Protein AF-A0A4Y2IGX9-F1 (afdb_monomer)

Structure (mmCIF, N/CA/C/O backbone):
data_AF-A0A4Y2IGX9-F1
#
_entry.id   AF-A0A4Y2IGX9-F1
#
loop_
_atom_site.group_PDB
_atom_site.id
_atom_site.type_symbol
_atom_site.label_atom_id
_atom_site.label_alt_id
_atom_site.label_comp_id
_atom_site.label_asym_id
_atom_site.label_entity_id
_atom_site.label_seq_id
_atom_site.pdbx_PDB_ins_code
_atom_site.Cartn_x
_atom_site.Cartn_y
_atom_site.Cartn_z
_atom_site.occupancy
_atom_site.B_iso_or_equiv
_atom_site.auth_seq_id
_atom_site.auth_comp_id
_atom_site.auth_asym_id
_atom_site.auth_atom_id
_atom_site.pdbx_PDB_model_num
ATOM 1 N N . MET A 1 1 ? -8.622 17.206 7.286 1.00 51.16 1 MET A N 1
ATOM 2 C CA . MET A 1 1 ? -9.094 16.083 8.119 1.00 51.16 1 MET A CA 1
ATOM 3 C C . MET A 1 1 ? -7.878 15.487 8.804 1.00 51.16 1 MET A C 1
ATOM 5 O O . MET A 1 1 ? -6.872 15.321 8.128 1.00 51.16 1 MET A O 1
ATOM 9 N N . SER A 1 2 ? -7.928 15.266 10.116 1.00 77.25 2 SER A N 1
ATOM 10 C CA . SER A 1 2 ? -6.836 14.690 10.913 1.00 77.25 2 SER A CA 1
ATOM 11 C C . SER A 1 2 ? -7.335 13.403 11.560 1.00 77.25 2 SER A C 1
ATOM 13 O O . SER A 1 2 ? -8.401 13.429 12.170 1.00 77.25 2 SER A O 1
ATOM 15 N N . GLN A 1 3 ? -6.583 12.313 11.426 1.00 76.81 3 GLN A N 1
ATOM 16 C CA . GLN A 1 3 ? -6.871 11.032 12.075 1.00 76.81 3 GLN A CA 1
ATOM 17 C C . GLN A 1 3 ? -5.802 10.722 13.134 1.00 76.81 3 GLN A C 1
ATOM 19 O O . GLN A 1 3 ? -4.671 11.208 13.004 1.00 76.81 3 GLN A O 1
ATOM 24 N N . PRO A 1 4 ? -6.149 9.965 14.190 1.00 82.75 4 PRO A N 1
ATOM 25 C CA . PRO A 1 4 ? -5.186 9.539 15.198 1.00 82.75 4 PRO A CA 1
ATOM 26 C C . PRO A 1 4 ? -4.126 8.617 14.578 1.00 82.75 4 PRO A C 1
ATOM 28 O O . PRO A 1 4 ? -4.432 7.774 13.739 1.00 82.75 4 PRO A O 1
ATOM 31 N N . LEU A 1 5 ? -2.869 8.784 14.996 1.00 84.75 5 LEU A N 1
ATOM 32 C CA . LEU A 1 5 ? -1.750 7.937 14.583 1.00 84.75 5 LEU A CA 1
ATOM 33 C C . LEU A 1 5 ? -1.291 7.103 15.780 1.00 84.75 5 LEU A C 1
ATOM 35 O O . LEU A 1 5 ? -1.031 7.655 16.847 1.00 84.75 5 LEU A O 1
ATOM 39 N N . SER A 1 6 ? -1.173 5.787 15.606 1.00 85.75 6 SER A N 1
ATOM 40 C CA . SER A 1 6 ? -0.673 4.882 16.646 1.00 85.75 6 SER A CA 1
ATOM 41 C C . SER A 1 6 ? 0.783 5.199 16.999 1.00 85.75 6 SER A C 1
ATOM 43 O O . SER A 1 6 ? 1.629 5.261 16.105 1.00 85.75 6 SER A O 1
ATOM 45 N N . VAL A 1 7 ? 1.085 5.365 18.290 1.00 88.38 7 VAL A N 1
ATOM 46 C CA . VAL A 1 7 ? 2.421 5.777 18.766 1.00 88.38 7 VAL A CA 1
ATOM 47 C C . VAL A 1 7 ? 3.173 4.646 19.483 1.00 88.38 7 VAL A C 1
ATOM 49 O O . VAL A 1 7 ? 4.401 4.608 19.428 1.00 88.38 7 VAL A O 1
ATOM 52 N N . SER A 1 8 ? 2.474 3.718 20.146 1.00 90.06 8 SER A N 1
ATOM 53 C CA . SER A 1 8 ? 3.083 2.696 21.014 1.00 90.06 8 SER A CA 1
ATOM 54 C C . SER A 1 8 ? 2.173 1.477 21.234 1.00 90.06 8 SER A C 1
ATOM 56 O O . SER A 1 8 ? 1.069 1.440 20.705 1.00 90.06 8 SER A O 1
ATOM 58 N N . GLU A 1 9 ? 2.648 0.512 22.039 1.00 92.06 9 GLU A N 1
ATOM 59 C CA . GLU A 1 9 ? 1.897 -0.679 22.498 1.00 92.06 9 GLU A CA 1
ATOM 60 C C . GLU A 1 9 ? 1.462 -1.623 21.364 1.00 92.06 9 GLU A C 1
ATOM 62 O O . GLU A 1 9 ? 0.370 -2.180 21.362 1.00 92.06 9 GLU A O 1
ATOM 67 N N . PHE A 1 10 ? 2.342 -1.806 20.376 1.00 91.19 10 PHE A N 1
ATOM 68 C CA . PHE A 1 10 ? 2.110 -2.744 19.281 1.00 91.19 10 PHE A CA 1
ATOM 69 C C . PHE A 1 10 ? 2.244 -4.189 19.765 1.00 91.19 10 PHE A C 1
ATOM 71 O O . PHE A 1 10 ? 3.323 -4.610 20.187 1.00 91.19 10 PHE A O 1
ATOM 78 N N . GLU A 1 11 ? 1.167 -4.956 19.630 1.00 91.31 11 GLU A N 1
ATOM 79 C CA . GLU A 1 11 ? 1.119 -6.378 19.962 1.00 91.31 11 GLU A CA 1
ATOM 80 C C . GLU A 1 11 ? 0.543 -7.187 18.796 1.00 91.31 11 GLU A C 1
ATOM 82 O O . GLU A 1 11 ? -0.323 -6.722 18.052 1.00 91.31 11 GLU A O 1
ATOM 87 N N . TRP A 1 12 ? 1.043 -8.413 18.630 1.00 90.06 12 TRP A N 1
ATOM 88 C CA . TRP A 1 12 ? 0.497 -9.356 17.660 1.00 90.06 12 TRP A CA 1
ATOM 89 C C . TRP A 1 12 ? -0.771 -9.985 18.221 1.00 90.06 12 TRP A C 1
ATOM 91 O O . TRP A 1 12 ? -0.749 -10.554 19.310 1.00 90.06 12 TRP A O 1
ATOM 101 N N . VAL A 1 13 ? -1.855 -9.929 17.452 1.00 86.38 13 VAL A N 1
ATOM 102 C CA . VAL A 1 13 ? -3.120 -10.575 17.807 1.00 86.38 13 VAL A CA 1
ATOM 103 C C . VAL A 1 13 ? -3.279 -11.855 16.998 1.00 86.38 13 VAL A C 1
ATOM 105 O O . VAL A 1 13 ? -2.895 -11.913 15.827 1.00 86.38 13 VAL A O 1
ATOM 108 N N . SER A 1 14 ? -3.830 -12.896 17.621 1.00 84.56 14 SER A N 1
ATOM 109 C CA . SER A 1 14 ? -4.098 -14.154 16.933 1.00 84.56 14 SER A CA 1
ATOM 110 C C . SER A 1 14 ? -5.184 -13.969 15.862 1.00 84.56 14 SER A C 1
ATOM 112 O O . SER A 1 14 ? -6.138 -13.202 16.020 1.00 84.56 14 SER A O 1
ATOM 114 N N . THR A 1 15 ? -5.060 -14.697 14.752 1.00 77.62 15 THR A N 1
ATOM 115 C CA . THR A 1 15 ? -6.029 -14.659 13.642 1.00 77.62 15 THR A CA 1
ATOM 116 C C . THR A 1 15 ? -7.404 -15.213 14.023 1.00 77.62 15 THR A C 1
ATOM 118 O O . THR A 1 15 ? -8.375 -14.981 13.312 1.00 77.62 15 THR A O 1
ATOM 121 N N . GLU A 1 16 ? -7.503 -15.929 15.144 1.00 78.19 16 GLU A N 1
ATOM 122 C CA . GLU A 1 16 ? -8.751 -16.490 15.668 1.00 78.19 16 GLU A CA 1
ATOM 123 C C . GLU A 1 16 ? -9.556 -15.461 16.483 1.00 78.19 16 GLU A C 1
ATOM 125 O O . GLU A 1 16 ? -10.784 -15.539 16.560 1.00 78.19 16 GLU A O 1
ATOM 130 N N . GLU A 1 17 ? -8.887 -14.464 17.070 1.00 75.31 17 GLU A N 1
ATOM 131 C CA . GLU A 1 17 ? -9.517 -13.447 17.924 1.00 75.31 17 GLU A CA 1
ATOM 132 C C . GLU A 1 17 ? -10.133 -12.283 17.127 1.00 75.31 17 GLU A C 1
ATOM 134 O O . GLU A 1 17 ? -11.100 -11.639 17.576 1.00 75.31 17 GLU A O 1
ATOM 139 N N . ILE A 1 18 ? -9.610 -12.042 15.921 1.00 82.50 18 ILE A N 1
ATOM 140 C CA . ILE A 1 18 ? -9.995 -10.940 15.038 1.00 82.50 18 ILE A CA 1
ATOM 141 C C . ILE A 1 18 ? -10.689 -11.471 13.782 1.00 82.50 18 ILE A C 1
ATOM 143 O O . ILE A 1 18 ? -10.192 -12.346 13.086 1.00 82.50 18 ILE A O 1
ATOM 147 N N . SER A 1 19 ? -11.836 -10.874 13.450 1.00 84.56 19 SER A N 1
ATOM 148 C CA . SER A 1 19 ? -12.545 -11.112 12.192 1.00 84.56 19 SER A CA 1
ATOM 149 C C . SER A 1 19 ? -12.665 -9.819 11.386 1.00 84.56 19 SER A C 1
ATOM 151 O O . SER A 1 19 ? -12.741 -8.730 11.959 1.00 84.56 19 SER A O 1
ATOM 153 N N . LEU A 1 20 ? -12.752 -9.931 10.055 1.00 82.62 20 LEU A N 1
ATOM 154 C CA . LEU A 1 20 ? -12.957 -8.777 9.164 1.00 82.62 20 LEU A CA 1
ATOM 155 C C . LEU A 1 20 ? -14.183 -7.945 9.560 1.00 82.62 20 LEU A C 1
ATOM 157 O O . LEU A 1 20 ? -14.147 -6.724 9.512 1.00 82.62 20 LEU A O 1
ATOM 161 N N . HIS A 1 21 ? -15.252 -8.596 10.021 1.00 84.88 21 HIS A N 1
ATOM 162 C CA . HIS A 1 21 ? -16.454 -7.908 10.484 1.00 84.88 21 HIS A CA 1
ATOM 163 C C . HIS A 1 21 ? -16.195 -7.038 11.721 1.00 84.88 21 HIS A C 1
ATOM 165 O O . HIS A 1 21 ? -16.681 -5.912 11.780 1.00 84.88 21 HIS A O 1
ATOM 171 N N . LYS A 1 22 ? -15.413 -7.529 12.695 1.00 85.38 22 LYS A N 1
ATOM 172 C CA . LYS A 1 22 ? -15.013 -6.722 13.859 1.00 85.38 22 LYS A CA 1
ATOM 173 C C . LYS A 1 22 ? -14.168 -5.523 13.432 1.00 85.38 22 LYS A C 1
ATOM 175 O O . LYS A 1 22 ? -14.403 -4.431 13.926 1.00 85.38 22 LYS A O 1
ATOM 180 N N . ILE A 1 23 ? -13.237 -5.725 12.497 1.00 87.06 23 ILE A N 1
ATOM 181 C CA . ILE A 1 23 ? -12.385 -4.659 11.953 1.00 87.06 23 ILE A CA 1
ATOM 182 C C . ILE A 1 23 ? -13.236 -3.589 11.258 1.00 87.06 23 ILE A C 1
ATOM 184 O O . ILE A 1 23 ? -13.097 -2.412 11.562 1.00 87.06 23 ILE A O 1
ATOM 188 N N . CYS A 1 24 ? -14.137 -3.977 10.352 1.00 86.56 24 CYS A N 1
ATOM 189 C CA . CYS A 1 24 ? -14.959 -3.027 9.595 1.00 86.56 24 CYS A CA 1
ATOM 190 C C . CYS A 1 24 ? -15.969 -2.257 10.458 1.00 86.56 24 CYS A C 1
ATOM 192 O O . CYS A 1 24 ? -16.452 -1.214 10.032 1.00 86.56 24 CYS A O 1
ATOM 194 N N . GLN A 1 25 ? -16.324 -2.779 11.634 1.00 89.00 25 GLN A N 1
ATOM 195 C CA . GLN A 1 25 ? -17.210 -2.109 12.594 1.00 89.00 25 GLN A CA 1
ATOM 196 C C . GLN A 1 25 ? -16.453 -1.337 13.676 1.00 89.00 25 GLN A C 1
ATOM 198 O O . GLN A 1 25 ? -17.084 -0.709 14.529 1.00 89.00 25 GLN A O 1
ATOM 203 N N . HIS A 1 26 ? -15.122 -1.400 13.669 1.00 87.06 26 HIS A N 1
ATOM 204 C CA . HIS A 1 26 ? -14.291 -0.704 14.635 1.00 87.06 26 HIS A CA 1
ATOM 205 C C . HIS A 1 26 ? -14.349 0.811 14.389 1.00 87.06 26 HIS A C 1
ATOM 207 O O . HIS A 1 26 ? -14.235 1.232 13.239 1.00 87.06 26 HIS A O 1
ATOM 213 N N . PRO A 1 27 ? -14.542 1.640 15.427 1.00 88.62 27 PRO A N 1
ATOM 214 C CA . PRO A 1 27 ? -14.650 3.081 15.245 1.00 88.62 27 PRO A CA 1
ATOM 215 C C . PRO A 1 27 ? -13.296 3.723 14.905 1.00 88.62 27 PRO A C 1
ATOM 217 O O . PRO A 1 27 ? -12.261 3.361 15.465 1.00 88.62 27 PRO A O 1
ATOM 220 N N . ASP A 1 28 ? -13.317 4.724 14.021 1.00 85.19 28 ASP A N 1
ATOM 221 C CA . ASP A 1 28 ? -12.118 5.440 13.551 1.00 85.19 28 ASP A CA 1
ATOM 222 C C . ASP A 1 28 ? -11.394 6.224 14.664 1.00 85.19 28 ASP A C 1
ATOM 224 O O . ASP A 1 28 ? -10.206 6.531 14.545 1.00 85.19 28 ASP A O 1
ATOM 228 N N . ASP A 1 29 ? -12.106 6.581 15.736 1.00 86.62 29 ASP A N 1
ATOM 229 C CA . ASP A 1 29 ? -11.614 7.333 16.896 1.00 86.62 29 ASP A CA 1
ATOM 230 C C . ASP A 1 29 ? -11.317 6.443 18.116 1.00 86.62 29 ASP A C 1
ATOM 232 O O . ASP A 1 29 ? -11.111 6.942 19.227 1.00 86.62 29 ASP A O 1
ATOM 236 N N . ALA A 1 30 ? -11.262 5.123 17.919 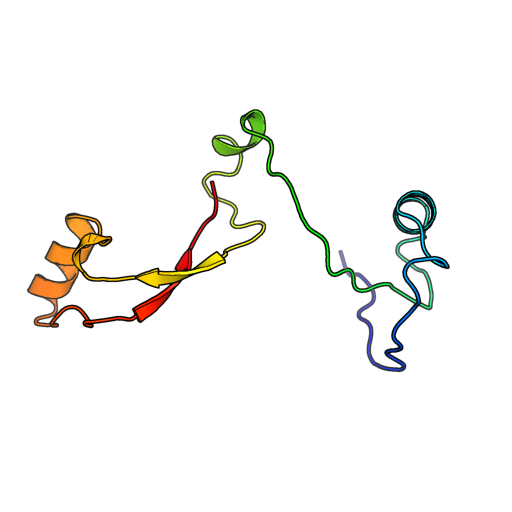1.00 86.88 30 ALA A N 1
ATOM 237 C CA . ALA A 1 30 ? -10.894 4.183 18.965 1.00 86.88 30 ALA A CA 1
ATOM 238 C C . ALA A 1 30 ? -9.499 4.464 19.542 1.00 86.88 30 ALA A C 1
ATOM 240 O O . ALA A 1 30 ? -8.561 4.843 18.842 1.00 86.88 30 ALA A O 1
ATOM 241 N N . THR A 1 31 ? -9.334 4.176 20.834 1.00 86.75 31 THR A N 1
ATOM 242 C CA . THR A 1 31 ? -8.038 4.294 21.521 1.00 86.75 31 THR A CA 1
ATOM 243 C C . THR A 1 31 ? -6.996 3.311 20.982 1.00 86.75 31 THR A C 1
ATOM 245 O O . THR A 1 31 ? -5.811 3.631 20.942 1.00 86.75 31 THR A O 1
ATOM 248 N N . THR A 1 32 ? -7.434 2.133 20.539 1.00 87.31 32 THR A N 1
ATOM 249 C CA . THR A 1 32 ? -6.578 1.092 19.961 1.00 87.31 32 THR A CA 1
ATOM 250 C C . THR A 1 32 ? -6.949 0.903 18.498 1.00 87.31 32 THR A C 1
ATOM 252 O O . THR A 1 32 ? -8.123 0.725 18.185 1.00 87.31 32 THR A O 1
ATOM 255 N N . GLY A 1 33 ? -5.960 0.937 17.606 1.00 88.25 33 GLY A N 1
ATOM 256 C CA . GLY A 1 33 ? -6.126 0.643 16.181 1.00 88.25 33 GLY A CA 1
ATOM 257 C C . GLY A 1 33 ? -5.548 -0.720 15.806 1.00 88.25 33 GLY A C 1
ATOM 258 O O . GLY A 1 33 ? -4.846 -1.344 16.599 1.00 88.25 33 GLY A O 1
ATOM 259 N N . TYR A 1 34 ? -5.808 -1.159 14.575 1.00 87.19 34 TYR A N 1
ATOM 260 C CA . TYR A 1 34 ? -5.283 -2.412 14.030 1.00 87.19 34 TYR A CA 1
ATOM 261 C C . TYR A 1 34 ? -4.411 -2.143 12.802 1.00 87.19 34 TYR A C 1
ATOM 263 O O . TYR A 1 34 ? -4.774 -1.348 11.937 1.00 87.19 34 TYR A O 1
ATOM 271 N N . ILE A 1 35 ? -3.279 -2.841 12.711 1.00 87.88 35 ILE A N 1
ATOM 272 C CA . ILE A 1 35 ? -2.467 -2.931 11.494 1.00 87.88 35 ILE A CA 1
ATOM 273 C C . ILE A 1 35 ? -2.694 -4.325 10.922 1.00 87.88 35 ILE A C 1
ATOM 275 O O . ILE A 1 35 ? -2.578 -5.314 11.642 1.00 87.88 35 ILE A O 1
ATOM 279 N N . LEU A 1 36 ? -3.048 -4.396 9.643 1.00 86.25 36 LEU A N 1
ATOM 280 C CA . LEU A 1 36 ? -3.462 -5.636 8.998 1.00 86.25 36 LEU A CA 1
ATOM 281 C C . LEU A 1 36 ? -2.490 -5.990 7.880 1.00 86.25 36 LEU A C 1
ATOM 283 O O . LEU A 1 36 ? -2.247 -5.185 6.981 1.00 86.25 36 LEU A O 1
ATOM 287 N N . GLU A 1 37 ? -1.974 -7.213 7.923 1.00 85.25 37 GLU A N 1
ATOM 288 C CA . GLU A 1 37 ? -1.320 -7.850 6.786 1.00 85.25 37 GLU A CA 1
ATOM 289 C C . GLU A 1 37 ? -2.352 -8.759 6.113 1.00 85.25 37 GLU A C 1
ATOM 291 O O . GLU A 1 37 ? -2.812 -9.732 6.708 1.00 85.25 37 GLU A O 1
ATOM 296 N N . VAL A 1 38 ? -2.783 -8.389 4.906 1.00 82.56 38 VAL A N 1
ATOM 297 C CA . VAL A 1 38 ? -3.852 -9.081 4.175 1.00 82.56 38 VAL A CA 1
ATOM 298 C C . VAL A 1 38 ? -3.466 -9.300 2.721 1.00 82.56 38 VAL A C 1
ATOM 300 O O . VAL A 1 38 ? -2.826 -8.452 2.095 1.00 82.56 38 VAL A O 1
ATOM 303 N N . ASP A 1 39 ? -3.924 -10.417 2.165 1.00 83.94 39 ASP A N 1
ATOM 304 C CA . ASP A 1 39 ? -3.964 -10.608 0.723 1.00 83.94 39 ASP A CA 1
ATOM 305 C C . ASP A 1 39 ? -5.150 -9.827 0.1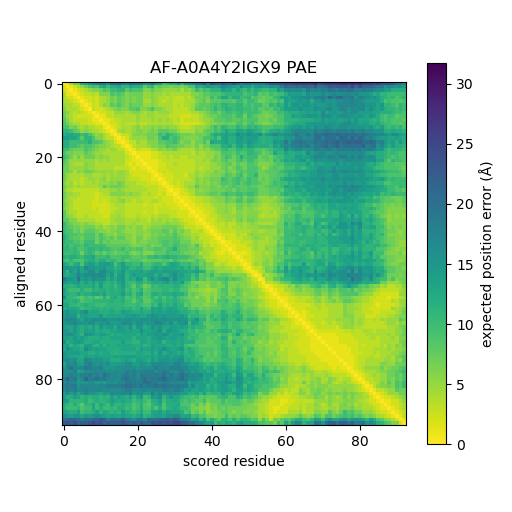44 1.00 83.94 39 ASP A C 1
ATOM 307 O O . ASP A 1 39 ? -6.281 -9.940 0.618 1.00 83.94 39 ASP A O 1
ATOM 311 N N . MET A 1 40 ? -4.894 -9.018 -0.885 1.00 78.81 40 MET A N 1
ATOM 312 C CA . MET A 1 40 ? -5.922 -8.236 -1.573 1.00 78.81 40 MET A CA 1
ATOM 313 C C . MET A 1 40 ? -6.044 -8.675 -3.029 1.00 78.81 40 MET A C 1
ATOM 315 O O . MET A 1 40 ? -5.053 -8.718 -3.766 1.00 78.81 40 MET A O 1
ATOM 319 N N . GLU A 1 41 ? -7.276 -8.934 -3.457 1.00 81.25 41 GLU A N 1
ATOM 320 C CA . GLU A 1 41 ? -7.632 -9.067 -4.867 1.00 81.25 41 GLU A CA 1
ATOM 321 C C . GLU A 1 41 ? -8.102 -7.711 -5.395 1.00 81.25 41 GLU A C 1
ATOM 323 O O . GLU A 1 41 ? -8.891 -7.024 -4.746 1.00 81.25 41 GLU A O 1
ATOM 328 N N . TYR A 1 42 ? -7.591 -7.305 -6.560 1.00 78.19 42 TYR A N 1
ATOM 329 C CA . TYR A 1 42 ? -7.874 -5.994 -7.138 1.00 78.19 42 TYR A CA 1
ATOM 330 C C . TYR A 1 42 ? -8.868 -6.124 -8.308 1.00 78.19 42 TYR A C 1
ATOM 332 O O . TYR A 1 42 ? -8.484 -6.654 -9.357 1.00 78.19 42 TYR A O 1
ATOM 340 N N . PRO A 1 43 ? -10.139 -5.690 -8.153 1.00 84.81 43 PRO A N 1
ATOM 341 C CA . PRO A 1 43 ? -11.172 -5.877 -9.172 1.00 84.81 43 PRO A CA 1
ATOM 342 C C . PRO A 1 43 ? -10.823 -5.182 -10.489 1.00 84.81 43 PRO A C 1
ATOM 344 O O . PRO A 1 43 ? -10.484 -3.999 -10.492 1.00 84.81 43 PRO A O 1
ATOM 347 N N . VAL A 1 44 ? -10.985 -5.895 -11.608 1.00 82.69 44 VAL A N 1
ATOM 348 C CA . VAL A 1 44 ? -10.646 -5.410 -12.963 1.00 82.69 44 VAL A CA 1
ATOM 349 C C . VAL A 1 44 ? -11.374 -4.111 -13.320 1.00 82.69 44 VAL A C 1
ATOM 351 O O . VAL A 1 44 ? -10.811 -3.228 -13.955 1.00 82.69 44 VAL A O 1
ATOM 354 N N . GLU A 1 45 ? -12.606 -3.946 -12.843 1.00 86.50 45 GLU A N 1
ATOM 355 C CA . GLU A 1 45 ? -13.434 -2.756 -13.080 1.00 86.50 45 GLU A CA 1
ATOM 356 C C . GLU A 1 45 ? -12.806 -1.457 -12.538 1.00 86.50 45 GLU A C 1
ATOM 358 O O . GLU A 1 45 ? -13.096 -0.371 -13.037 1.00 86.50 45 GLU A O 1
ATOM 363 N N . LEU A 1 46 ? -11.925 -1.556 -11.535 1.00 81.00 46 LEU A N 1
ATOM 364 C CA . LEU A 1 46 ? -11.241 -0.411 -10.927 1.00 81.00 46 LEU A CA 1
ATOM 365 C C . LEU A 1 46 ? -9.873 -0.122 -11.561 1.00 81.00 46 LEU A C 1
ATOM 367 O O . LEU A 1 46 ? -9.221 0.850 -11.171 1.00 81.00 46 LEU A O 1
ATOM 371 N N . HIS A 1 47 ? -9.407 -0.945 -12.506 1.00 79.00 47 HIS A N 1
ATOM 372 C CA . HIS A 1 47 ? -8.079 -0.794 -13.119 1.00 79.00 47 HIS A CA 1
ATOM 373 C C . HIS A 1 47 ? -7.971 0.520 -13.889 1.00 79.00 47 HIS A C 1
ATOM 375 O O . HIS A 1 47 ? -7.038 1.288 -13.664 1.00 79.00 47 HIS A O 1
ATOM 381 N N . ASP A 1 48 ? -8.965 0.828 -14.723 1.00 79.75 48 ASP A N 1
ATOM 382 C CA . ASP A 1 48 ? -8.965 2.057 -15.520 1.00 79.75 48 ASP A CA 1
ATOM 383 C C . ASP A 1 48 ? -9.151 3.304 -14.646 1.00 79.75 48 ASP A C 1
ATOM 385 O O . ASP A 1 48 ? -8.457 4.307 -14.831 1.00 79.75 48 ASP A O 1
ATOM 389 N N . LEU A 1 49 ? -10.049 3.238 -13.653 1.00 81.44 49 LEU A N 1
ATOM 390 C CA . LEU A 1 49 ? -10.324 4.360 -12.750 1.00 81.44 49 LEU A CA 1
ATOM 391 C C . LEU A 1 49 ? -9.106 4.714 -11.887 1.00 81.44 49 LEU A C 1
ATOM 393 O O . LEU A 1 49 ? -8.834 5.891 -11.646 1.00 81.44 49 LEU A O 1
ATOM 397 N N . HIS A 1 50 ? -8.372 3.706 -11.418 1.00 77.06 50 HIS A N 1
ATOM 398 C CA . HIS A 1 50 ? -7.215 3.886 -10.542 1.00 77.06 50 HIS A CA 1
ATOM 399 C C . HIS A 1 50 ? -5.881 3.749 -11.282 1.00 77.06 50 HIS A C 1
ATOM 401 O O . HIS A 1 50 ? -4.850 3.553 -10.643 1.00 77.06 50 HIS A O 1
ATOM 407 N N . ASN A 1 51 ? -5.855 3.930 -12.605 1.00 71.38 51 ASN A N 1
ATOM 408 C CA . ASN A 1 51 ? -4.616 3.896 -13.389 1.00 71.38 51 ASN A CA 1
ATOM 409 C C . ASN A 1 51 ? -3.540 4.863 -12.837 1.00 71.38 51 ASN A C 1
ATOM 411 O O . ASN A 1 51 ? -2.345 4.578 -12.848 1.00 71.38 51 ASN A O 1
ATOM 415 N N . SER A 1 52 ? -3.972 5.981 -12.246 1.00 72.31 52 SER A N 1
ATOM 416 C CA . SER A 1 52 ? -3.089 6.970 -11.611 1.00 72.31 52 SER A CA 1
ATOM 417 C C . SER A 1 52 ? -2.880 6.770 -10.100 1.00 72.31 52 SER A C 1
ATOM 419 O O . SER A 1 52 ? -2.181 7.576 -9.483 1.00 72.31 52 SER A O 1
ATOM 421 N N . TYR A 1 53 ? -3.483 5.750 -9.476 1.00 70.81 53 TYR A N 1
ATOM 422 C CA . TYR A 1 53 ? -3.462 5.546 -8.025 1.00 70.81 53 TYR A CA 1
ATOM 423 C C . TYR A 1 53 ? -2.814 4.216 -7.630 1.00 70.81 53 TYR A C 1
ATOM 425 O O . TYR A 1 53 ? -3.338 3.129 -7.855 1.00 70.81 53 TYR A O 1
ATOM 433 N N . LEU A 1 54 ? -1.651 4.312 -6.985 1.00 67.38 54 LEU A N 1
ATOM 434 C CA . LEU A 1 54 ? -0.847 3.158 -6.587 1.00 67.38 54 LEU A CA 1
ATOM 435 C C . LEU A 1 54 ? -1.292 2.637 -5.222 1.00 67.38 54 LEU A C 1
ATOM 437 O O . LEU A 1 54 ? -0.596 2.836 -4.229 1.00 67.38 54 LEU A O 1
ATOM 441 N N . LEU A 1 55 ? -2.451 1.976 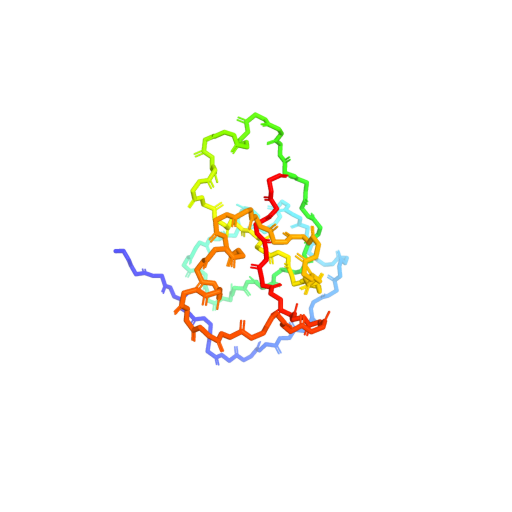-5.179 1.00 70.69 55 LEU A N 1
ATOM 442 C CA . LEU A 1 55 ? -3.046 1.472 -3.934 1.00 70.69 55 LEU A CA 1
ATOM 443 C C . LEU A 1 55 ? -2.137 0.446 -3.219 1.00 70.69 55 LEU A C 1
ATOM 445 O O . LEU A 1 55 ? -2.109 0.398 -1.995 1.00 70.69 55 LEU A O 1
ATOM 449 N N . ALA A 1 56 ? -1.359 -0.344 -3.969 1.00 76.19 56 ALA A N 1
ATOM 450 C CA . ALA A 1 56 ? -0.421 -1.323 -3.414 1.00 76.19 56 ALA A CA 1
ATOM 451 C C . ALA A 1 56 ? 0.725 -1.642 -4.399 1.00 76.19 56 ALA A C 1
ATOM 453 O O . ALA A 1 56 ? 0.681 -2.654 -5.108 1.00 76.19 56 ALA A O 1
ATOM 454 N N . PRO A 1 57 ? 1.760 -0.786 -4.503 1.00 78.75 57 PRO A N 1
ATOM 455 C CA . PRO A 1 57 ? 2.855 -1.031 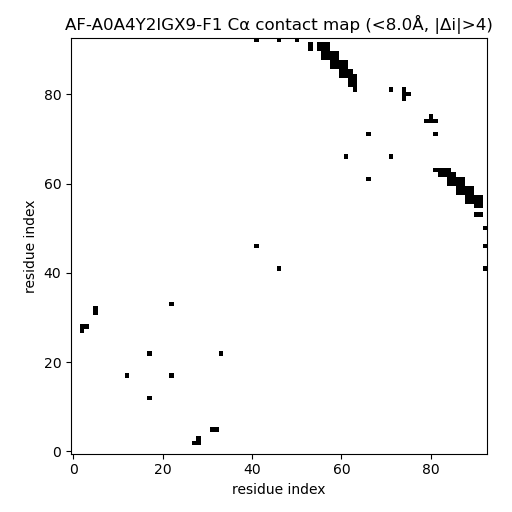-5.427 1.00 78.75 57 PRO A CA 1
ATOM 456 C C . PRO A 1 57 ? 3.685 -2.239 -4.979 1.00 78.75 57 PRO A C 1
ATOM 458 O O . PRO A 1 57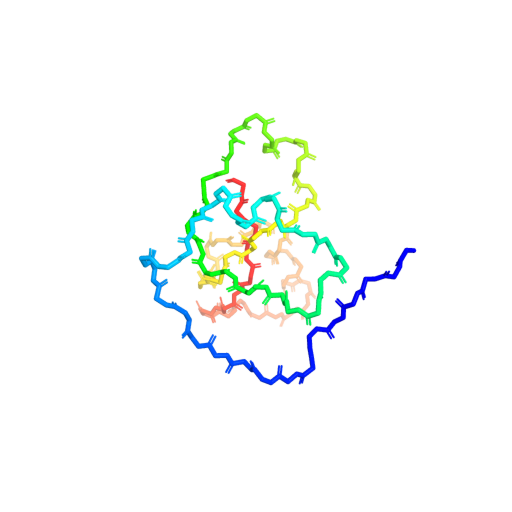 ? 4.116 -2.354 -3.830 1.00 78.75 57 PRO A O 1
ATOM 461 N N . LYS A 1 58 ? 3.951 -3.149 -5.913 1.00 80.12 58 LYS A N 1
ATOM 462 C CA . LYS A 1 58 ? 4.731 -4.358 -5.662 1.00 80.12 58 LYS A CA 1
ATOM 463 C C . LYS A 1 58 ? 6.218 -4.052 -5.771 1.00 80.12 58 LYS A C 1
ATOM 465 O O . LYS A 1 58 ? 6.683 -3.535 -6.786 1.00 80.12 58 LYS A O 1
ATOM 470 N N . ARG A 1 59 ? 6.997 -4.454 -4.767 1.00 85.94 59 ARG A N 1
ATOM 471 C CA . ARG A 1 59 ? 8.459 -4.470 -4.876 1.00 85.94 59 ARG A CA 1
ATOM 472 C C . ARG A 1 59 ? 8.883 -5.577 -5.839 1.00 85.94 59 ARG A C 1
ATOM 474 O O . ARG A 1 59 ? 8.629 -6.753 -5.582 1.00 85.94 59 ARG A O 1
ATOM 481 N N . MET A 1 60 ? 9.525 -5.212 -6.943 1.00 87.62 60 MET A N 1
ATOM 482 C CA . MET A 1 60 ? 9.993 -6.169 -7.945 1.00 87.62 60 MET A CA 1
ATOM 483 C C . MET A 1 60 ? 11.325 -5.764 -8.568 1.00 87.62 60 MET A C 1
ATOM 485 O O . MET A 1 60 ? 11.701 -4.593 -8.581 1.00 87.62 60 MET A O 1
ATOM 489 N N . ILE A 1 61 ? 12.034 -6.763 -9.092 1.00 89.69 61 ILE A N 1
ATOM 490 C CA . ILE A 1 61 ? 13.264 -6.558 -9.851 1.00 89.69 61 ILE A CA 1
ATOM 491 C C . ILE A 1 61 ? 12.896 -6.218 -11.298 1.00 89.69 61 ILE A C 1
ATOM 493 O O . ILE A 1 61 ? 12.183 -6.964 -11.983 1.00 89.69 61 ILE A O 1
ATOM 497 N N . ILE A 1 62 ? 13.389 -5.068 -11.743 1.00 88.50 62 ILE A N 1
ATOM 498 C CA . ILE A 1 62 ? 13.299 -4.568 -13.106 1.00 88.50 62 ILE A CA 1
ATOM 499 C C . ILE A 1 62 ? 14.655 -4.744 -13.772 1.00 88.50 62 ILE A C 1
ATOM 501 O O . ILE A 1 62 ? 15.660 -4.187 -13.326 1.00 88.50 62 ILE A O 1
ATOM 505 N N . ILE A 1 63 ? 14.627 -5.529 -14.843 1.00 90.62 63 ILE A N 1
ATOM 506 C CA . ILE A 1 63 ? 15.717 -5.722 -15.794 1.00 90.62 63 ILE A CA 1
ATOM 507 C C . ILE A 1 63 ? 15.531 -4.757 -16.976 1.00 90.62 63 ILE A C 1
ATOM 509 O O . ILE A 1 63 ? 14.398 -4.320 -17.209 1.00 90.62 63 ILE A O 1
ATOM 513 N N . PRO A 1 64 ? 16.593 -4.435 -17.733 1.00 85.25 64 PRO A N 1
ATOM 514 C CA . PRO A 1 64 ? 16.526 -3.497 -18.856 1.00 85.25 64 PRO A CA 1
ATOM 515 C C . PRO A 1 64 ? 15.421 -3.813 -19.873 1.00 85.25 64 PRO A C 1
ATOM 517 O O . PRO A 1 64 ? 14.738 -2.901 -20.322 1.00 85.25 64 PRO A O 1
ATOM 520 N N . ASP A 1 65 ? 15.156 -5.094 -20.139 1.00 86.44 65 ASP A N 1
ATOM 521 C CA . ASP A 1 65 ? 14.121 -5.542 -21.086 1.00 86.44 65 ASP A CA 1
ATOM 522 C C . ASP A 1 65 ? 12.686 -5.184 -20.665 1.00 86.44 65 ASP A C 1
ATOM 524 O O . ASP A 1 65 ? 11.765 -5.219 -21.477 1.00 86.44 65 ASP A O 1
ATOM 528 N N . LYS A 1 66 ? 12.472 -4.850 -19.385 1.00 85.31 66 LYS A N 1
ATOM 529 C CA . LYS A 1 66 ? 11.173 -4.408 -18.849 1.00 85.31 66 LYS A CA 1
ATOM 530 C C . LYS A 1 66 ? 11.008 -2.886 -18.871 1.00 85.31 66 LYS A C 1
ATOM 532 O O . LYS A 1 66 ? 9.990 -2.385 -18.392 1.00 85.31 66 LYS A O 1
ATOM 537 N N . LEU A 1 67 ? 12.006 -2.140 -19.342 1.00 85.56 67 LEU A N 1
ATOM 538 C CA . LEU A 1 67 ? 11.910 -0.691 -19.484 1.00 85.56 67 LEU A CA 1
ATOM 539 C C . LEU A 1 67 ? 11.114 -0.343 -20.744 1.00 85.56 67 LEU A C 1
ATOM 541 O O . LEU A 1 67 ? 11.225 -1.004 -21.773 1.00 85.56 67 LEU A O 1
ATOM 545 N N . SER A 1 68 ? 10.308 0.714 -20.663 1.00 87.69 68 SER A N 1
ATOM 546 C CA . SER A 1 68 ? 9.626 1.240 -21.842 1.00 87.69 68 SER A CA 1
ATOM 547 C C . SER A 1 68 ? 10.639 1.843 -22.829 1.00 87.69 68 SER A C 1
ATOM 549 O O . SER A 1 68 ? 11.718 2.275 -22.407 1.00 87.69 68 SER A O 1
ATOM 551 N N . PRO A 1 69 ? 10.294 1.950 -24.126 1.00 91.19 69 PRO A N 1
ATOM 552 C CA . PRO A 1 69 ? 11.159 2.591 -25.119 1.00 91.19 69 PRO A CA 1
ATOM 553 C C . PRO A 1 69 ? 11.592 4.000 -24.696 1.00 91.19 69 PRO A C 1
ATOM 555 O O . PRO A 1 69 ? 12.775 4.320 -24.713 1.00 91.19 69 PRO A O 1
ATOM 558 N N . THR A 1 70 ? 10.651 4.795 -24.180 1.00 90.88 70 THR A N 1
ATOM 559 C CA . THR A 1 70 ? 10.912 6.147 -23.670 1.00 90.88 70 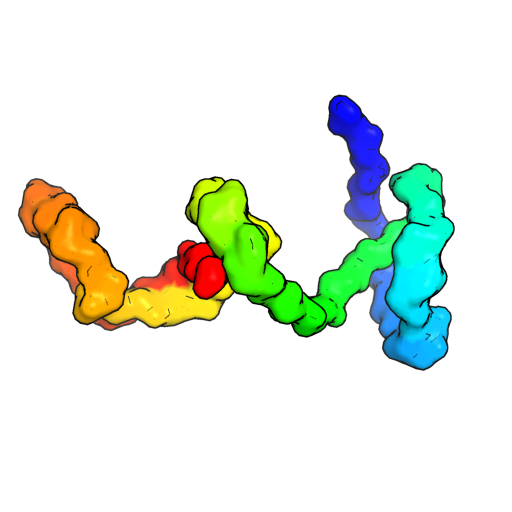THR A CA 1
ATOM 560 C C . THR A 1 70 ? 11.910 6.151 -22.510 1.00 90.88 70 THR A C 1
ATOM 562 O O . THR A 1 70 ? 12.775 7.017 -22.436 1.00 90.88 70 THR A O 1
ATOM 565 N N . ALA A 1 71 ? 11.837 5.174 -21.599 1.00 88.81 71 ALA A N 1
ATOM 566 C CA . ALA A 1 71 ? 12.794 5.081 -20.498 1.00 88.81 71 ALA A CA 1
ATOM 567 C C . ALA A 1 71 ? 14.217 4.761 -20.994 1.00 88.81 71 ALA A C 1
ATOM 569 O O . ALA A 1 71 ? 15.187 5.261 -20.425 1.00 88.81 71 ALA A O 1
ATOM 570 N N . MET A 1 72 ? 14.347 3.962 -22.056 1.00 88.81 72 MET A N 1
ATOM 571 C CA . MET A 1 72 ? 15.639 3.660 -22.684 1.00 88.81 72 MET A CA 1
ATOM 572 C C . MET A 1 72 ? 16.219 4.864 -23.439 1.00 88.81 72 MET A C 1
ATOM 574 O O . MET A 1 72 ? 17.428 5.102 -23.366 1.00 88.81 72 MET A O 1
ATOM 578 N N . GLU A 1 73 ? 15.377 5.652 -24.111 1.00 93.25 73 GLU A N 1
ATOM 579 C CA . GLU A 1 73 ? 15.785 6.908 -24.757 1.00 93.25 73 GLU A CA 1
ATOM 580 C C . GLU A 1 73 ? 16.343 7.902 -23.732 1.00 93.25 73 GLU A C 1
ATOM 582 O O . GLU A 1 73 ? 17.477 8.353 -23.882 1.00 93.25 73 GLU A O 1
ATOM 587 N N . ILE A 1 74 ? 15.622 8.142 -22.629 1.00 92.06 74 ILE A N 1
ATOM 588 C CA . ILE A 1 74 ? 16.066 9.042 -21.549 1.00 92.06 74 ILE A CA 1
ATOM 589 C C . ILE A 1 74 ? 17.413 8.594 -20.960 1.00 92.06 74 ILE A C 1
ATOM 591 O O . ILE A 1 74 ? 18.297 9.418 -20.732 1.00 92.06 74 ILE A O 1
ATOM 595 N N . LEU A 1 75 ? 17.609 7.289 -20.730 1.00 90.75 75 LEU A N 1
ATOM 596 C CA . LEU A 1 75 ? 18.895 6.767 -20.244 1.00 90.75 75 LEU A CA 1
ATOM 597 C C . LEU A 1 75 ? 20.039 7.054 -21.223 1.00 90.75 75 LEU A C 1
ATOM 599 O O . LEU A 1 75 ? 21.141 7.403 -20.796 1.00 90.75 75 LEU A O 1
ATOM 603 N N . THR A 1 76 ? 19.764 6.934 -22.522 1.00 90.75 76 THR A N 1
ATOM 604 C CA . THR A 1 76 ? 20.735 7.216 -23.583 1.00 90.75 76 THR A CA 1
ATOM 605 C C . THR A 1 76 ? 21.089 8.702 -23.621 1.00 90.75 76 THR A C 1
ATOM 607 O O . THR A 1 76 ? 22.272 9.038 -23.636 1.00 90.75 76 THR A O 1
ATOM 610 N N . GLU A 1 77 ? 20.095 9.593 -23.550 1.00 95.06 77 GLU A N 1
ATOM 611 C CA . GLU A 1 77 ? 20.308 11.048 -23.471 1.00 95.06 77 GLU A CA 1
ATOM 612 C C . GLU A 1 77 ? 21.128 11.448 -22.237 1.00 95.06 77 GLU A C 1
ATOM 614 O O . GLU A 1 77 ? 22.008 12.307 -22.310 1.00 95.06 77 GLU A O 1
ATOM 619 N N . MET A 1 78 ? 20.891 10.781 -21.107 1.00 94.12 78 MET A N 1
ATOM 620 C CA . MET A 1 78 ? 21.622 11.004 -19.860 1.00 94.12 78 MET A CA 1
ATOM 621 C C . MET A 1 78 ? 23.020 10.360 -19.837 1.00 94.12 78 MET A C 1
ATOM 623 O O . MET A 1 78 ? 23.725 10.487 -18.836 1.00 94.12 78 MET A O 1
ATOM 627 N N . ASN A 1 79 ? 23.449 9.679 -20.910 1.00 90.94 79 ASN A N 1
ATOM 628 C CA . ASN A 1 79 ? 24.686 8.886 -20.967 1.00 90.94 79 ASN A CA 1
ATOM 629 C C . ASN A 1 79 ? 24.796 7.845 -19.831 1.00 90.94 79 ASN A C 1
ATOM 631 O O . ASN A 1 79 ? 25.890 7.536 -19.346 1.00 90.94 79 ASN A O 1
ATOM 635 N N . MET A 1 80 ? 23.663 7.289 -19.399 1.00 88.94 80 MET A N 1
ATOM 636 C CA . MET A 1 80 ? 23.585 6.292 -18.334 1.00 88.94 80 MET A CA 1
ATOM 637 C C . MET A 1 80 ? 23.355 4.899 -18.914 1.00 88.94 80 MET A C 1
ATOM 639 O O . MET A 1 80 ? 22.546 4.695 -19.815 1.00 88.94 80 MET A O 1
ATOM 643 N N . LYS A 1 81 ? 24.048 3.902 -18.358 1.00 84.12 81 LYS A N 1
ATOM 644 C CA . LYS A 1 81 ? 23.788 2.502 -18.703 1.00 84.12 81 LYS A CA 1
ATOM 645 C C . LYS A 1 81 ? 22.626 1.968 -17.860 1.00 84.12 81 LYS A C 1
ATOM 647 O O . LYS A 1 81 ? 22.586 2.259 -16.661 1.00 84.12 81 LYS A O 1
ATOM 652 N N . PRO A 1 82 ? 21.720 1.162 -18.439 1.00 80.81 82 PRO A N 1
ATOM 653 C CA . PRO A 1 82 ? 20.712 0.451 -17.665 1.00 80.81 82 PRO A CA 1
ATOM 654 C C . PRO A 1 82 ? 21.385 -0.410 -16.592 1.00 80.81 82 PRO A C 1
ATOM 656 O O . PRO A 1 82 ? 22.348 -1.124 -16.877 1.00 80.81 82 PRO A O 1
ATOM 659 N N . ALA A 1 83 ? 20.883 -0.352 -15.359 1.00 82.50 83 ALA A N 1
ATOM 660 C CA . ALA A 1 83 ? 21.304 -1.286 -14.321 1.00 82.50 83 ALA A CA 1
ATOM 661 C C . ALA A 1 83 ? 20.914 -2.714 -14.732 1.00 82.50 83 ALA A C 1
ATOM 663 O O . ALA A 1 83 ? 19.817 -2.922 -15.251 1.00 82.50 83 ALA A O 1
ATOM 664 N N . SER A 1 84 ? 21.790 -3.690 -14.479 1.00 82.56 84 SER A N 1
ATOM 665 C CA . SER A 1 84 ? 21.513 -5.103 -14.772 1.00 82.56 84 SER A CA 1
ATOM 666 C C . SER A 1 84 ? 20.269 -5.594 -14.031 1.00 82.56 84 SER A C 1
ATOM 668 O O . SER A 1 84 ? 19.420 -6.261 -14.612 1.00 82.56 84 SER A O 1
ATOM 670 N N . GLU A 1 85 ? 20.132 -5.193 -12.768 1.00 86.00 85 GLU A N 1
ATOM 671 C CA . GLU A 1 85 ? 18.963 -5.440 -11.937 1.00 86.00 85 GLU A CA 1
ATOM 672 C C . GLU A 1 85 ? 18.710 -4.213 -11.062 1.00 86.00 85 GLU A C 1
ATOM 674 O O . GLU A 1 85 ? 19.622 -3.679 -10.429 1.00 86.00 85 GLU A O 1
ATOM 679 N N . SER A 1 86 ? 17.463 -3.749 -11.023 1.00 84.44 86 SER A N 1
ATOM 680 C CA . SER A 1 86 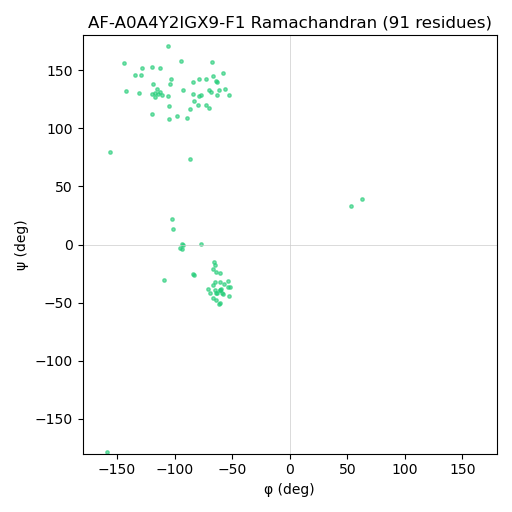? 17.053 -2.644 -10.156 1.00 84.44 86 SER A CA 1
ATOM 681 C C . SER A 1 86 ? 15.792 -3.010 -9.386 1.00 84.44 86 SER A C 1
ATOM 683 O O . SER A 1 86 ? 14.811 -3.468 -9.965 1.00 84.44 86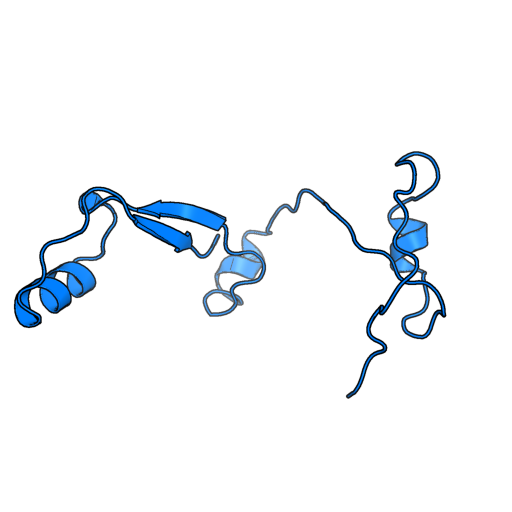 SER A O 1
ATOM 685 N N . LEU A 1 87 ? 15.801 -2.814 -8.068 1.00 88.50 87 LEU A N 1
ATOM 686 C CA . LEU A 1 87 ? 14.602 -2.977 -7.250 1.00 88.50 87 LEU A CA 1
ATOM 687 C C . LEU A 1 87 ? 13.734 -1.729 -7.392 1.00 88.50 87 LEU A C 1
ATOM 689 O O . LEU A 1 87 ? 14.171 -0.630 -7.050 1.00 88.50 87 LEU A O 1
ATOM 693 N N . LYS A 1 88 ? 12.507 -1.900 -7.881 1.00 86.31 88 LYS A N 1
ATOM 694 C CA . LYS A 1 88 ? 11.528 -0.818 -8.026 1.00 86.31 88 LYS A CA 1
ATOM 695 C C . LYS A 1 88 ? 10.204 -1.196 -7.377 1.00 86.31 88 LYS A C 1
ATOM 697 O O . LYS A 1 88 ? 9.852 -2.371 -7.281 1.00 86.31 88 LYS A O 1
ATOM 702 N N . LEU A 1 89 ? 9.481 -0.177 -6.929 1.00 84.81 89 LEU A N 1
ATOM 703 C CA . LEU A 1 89 ? 8.076 -0.287 -6.563 1.00 84.81 89 LEU A CA 1
ATOM 704 C C . LEU A 1 89 ? 7.263 -0.078 -7.837 1.00 84.81 89 LEU A C 1
ATOM 706 O O . LEU A 1 89 ? 7.368 0.973 -8.466 1.00 84.81 89 LEU A O 1
ATOM 710 N N . VAL A 1 90 ? 6.525 -1.102 -8.249 1.00 80.56 90 VAL A N 1
ATOM 711 C CA . VAL A 1 90 ? 5.807 -1.112 -9.523 1.00 80.56 90 VAL A CA 1
ATOM 712 C C . VAL A 1 90 ? 4.308 -1.157 -9.263 1.00 80.56 90 VAL A C 1
ATOM 714 O O . VAL A 1 90 ? 3.868 -1.958 -8.434 1.00 80.56 90 VAL A O 1
ATOM 717 N N . PRO A 1 91 ? 3.523 -0.322 -9.960 1.00 74.56 91 PRO A N 1
ATOM 718 C CA . PRO A 1 91 ? 2.069 -0.396 -9.928 1.00 74.56 91 PRO A CA 1
ATOM 719 C C . PRO A 1 91 ? 1.590 -1.816 -10.247 1.00 74.56 91 PRO A C 1
ATOM 721 O O . PRO A 1 91 ? 1.997 -2.391 -11.256 1.00 74.56 91 PRO A O 1
ATOM 724 N N . LYS A 1 92 ? 0.733 -2.388 -9.400 1.00 63.41 92 LYS A N 1
ATOM 725 C CA . LYS A 1 92 ? -0.125 -3.498 -9.815 1.00 63.41 92 LYS A CA 1
ATOM 726 C C . LYS A 1 92 ? -1.405 -2.865 -10.362 1.00 63.41 92 LYS A C 1
ATOM 728 O O . LYS A 1 92 ? -2.145 -2.276 -9.581 1.00 63.41 92 LYS A O 1
ATOM 733 N N . LEU A 1 93 ? -1.590 -2.939 -11.677 1.00 59.44 93 LEU A N 1
ATOM 734 C CA . LEU A 1 93 ? -2.901 -2.853 -12.317 1.00 59.44 93 LEU A CA 1
ATOM 735 C C . LEU A 1 93 ? -3.360 -4.298 -12.487 1.00 59.44 93 LEU A C 1
ATOM 737 O O . LEU A 1 93 ? -2.609 -5.056 -13.147 1.00 59.44 93 LEU A O 1
#

Organism: Araneus ventricosus (NCBI:txid182803)

Solvent-accessible surface area (backbone atoms only — not comparable to full-atom values): 6536 Å² total; per-residue (Å²): 141,86,79,87,74,91,86,73,90,87,74,91,74,60,78,87,81,56,50,72,69,58,58,77,68,52,62,90,83,49,96,72,84,86,87,83,90,76,93,80,86,80,62,74,86,49,37,76,80,36,68,89,53,71,87,64,52,43,80,43,79,44,40,59,88,75,52,53,71,66,57,53,50,52,31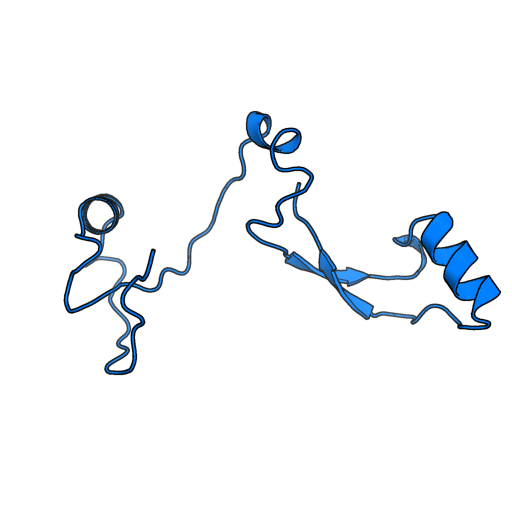,55,76,68,75,46,78,76,55,80,69,38,85,41,74,37,74,72,119

Radius of gyration: 20.09 Å; Cα contacts (8 Å, |Δi|>4): 55; chains: 1; bounding box: 42×33×48 Å

pLDDT: mean 83.66, std 7.3, range [51.16, 95.06]

Mean predicted aligned error: 8.98 Å

Secondary structure (DSSP, 8-state):
-------S---PPPTTT--HHHHHTS-TT-SS-----------GGGTTTTTT--SSPEEEEE-GGGS-HHHHHHHHHTTPPPPSSEEEEE---

Foldseek 3Di:
DDFDDDDDDDDDDDPVVDDPVCQVPDDRNDPDHDDDDDDDDDDPVCCVVCVVPQPDFDWDKDAPVNDDPVRVVVCVVVVHDTDRIDTDRHRDD

Sequence (93 aa):
MSQPLSVSEFEWVSTEEISLHKICQHPDDATTGYILEVDMEYPVELHDLHNSYLLAPKRMIIIPDKLSPTAMEILTEMNMKPASESLKLVPKL